Protein AF-A0A7W0WN29-F1 (afdb_monomer_lite)

pLDDT: mean 85.82, std 16.39, range [47.75, 98.62]

Radius of gyration: 17.1 Å; chains: 1; bounding box: 56×25×38 Å

Sequence (66 aa):
WAMPTATADALDPQPHMRLALASLRSAKEHLQKASPDKGGHRVKALDLLQGAIRETEAGIKYDNRR

Structure (mmCIF, N/CA/C/O backbone):
data_AF-A0A7W0WN29-F1
#
_entry.id   AF-A0A7W0WN29-F1
#
loop_
_atom_site.group_PDB
_atom_site.id
_atom_site.type_symbol
_atom_site.label_atom_id
_atom_site.label_alt_id
_atom_site.label_comp_id
_atom_site.label_asym_id
_atom_site.label_entity_id
_a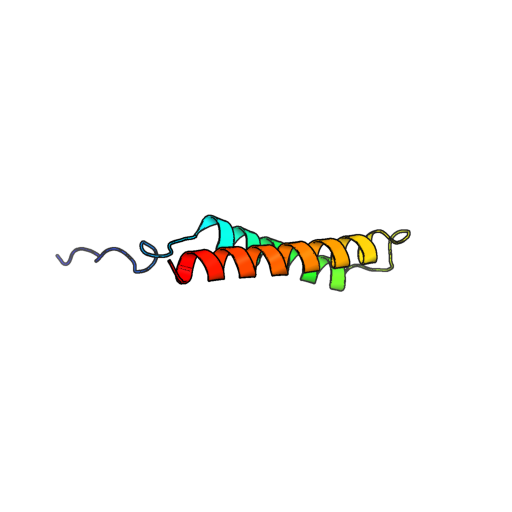tom_site.label_seq_id
_atom_site.pdbx_PDB_ins_code
_atom_site.Cartn_x
_atom_site.Cartn_y
_atom_site.Cartn_z
_atom_site.occupancy
_atom_site.B_iso_or_equiv
_atom_site.auth_seq_id
_atom_site.auth_comp_id
_atom_site.auth_asym_id
_atom_site.auth_atom_id
_atom_site.pdbx_PDB_model_num
ATOM 1 N N . TRP A 1 1 ? 41.816 -15.548 -1.531 1.00 50.06 1 TRP A N 1
ATOM 2 C CA . TRP A 1 1 ? 40.901 -14.478 -1.104 1.00 50.06 1 TRP A CA 1
ATOM 3 C C . TRP A 1 1 ? 39.794 -14.416 -2.149 1.00 50.06 1 TRP A C 1
ATOM 5 O O . TRP A 1 1 ? 40.069 -14.082 -3.291 1.00 50.06 1 TRP A O 1
ATOM 15 N N . ALA A 1 2 ? 38.596 -14.906 -1.825 1.00 47.75 2 ALA A N 1
ATOM 16 C CA . ALA A 1 2 ? 37.467 -14.886 -2.756 1.00 47.75 2 ALA A CA 1
ATOM 17 C C . ALA A 1 2 ? 36.744 -13.540 -2.624 1.00 47.75 2 ALA A C 1
ATOM 19 O O . ALA A 1 2 ? 36.464 -13.104 -1.508 1.00 47.75 2 ALA A O 1
ATOM 20 N N . MET A 1 3 ? 36.493 -12.872 -3.749 1.00 56.94 3 MET A N 1
ATOM 21 C CA . MET A 1 3 ? 35.724 -11.630 -3.782 1.00 56.94 3 MET A CA 1
ATOM 22 C C . MET A 1 3 ? 34.233 -11.936 -3.604 1.00 56.94 3 MET A C 1
ATOM 24 O O . MET A 1 3 ? 33.753 -12.898 -4.207 1.00 56.94 3 MET A O 1
ATOM 28 N N . PRO A 1 4 ? 33.490 -11.144 -2.813 1.00 60.50 4 PRO A N 1
ATOM 29 C CA . PRO A 1 4 ? 32.045 -11.283 -2.736 1.00 60.50 4 PRO A CA 1
ATOM 30 C C . PRO A 1 4 ? 31.453 -10.938 -4.108 1.00 60.50 4 PRO A C 1
ATOM 32 O O . PRO A 1 4 ? 31.582 -9.815 -4.593 1.00 60.50 4 PRO A O 1
ATOM 35 N N . THR A 1 5 ? 30.841 -11.924 -4.762 1.00 62.81 5 THR A N 1
ATOM 36 C CA . THR A 1 5 ? 30.050 -11.718 -5.976 1.00 62.81 5 THR A CA 1
ATOM 37 C C . THR A 1 5 ? 28.873 -10.820 -5.638 1.00 62.81 5 THR A C 1
ATOM 39 O O . THR A 1 5 ? 28.154 -11.103 -4.678 1.00 62.81 5 THR A O 1
ATOM 42 N N . ALA A 1 6 ? 28.720 -9.748 -6.417 1.00 55.88 6 ALA A N 1
ATOM 43 C CA . ALA A 1 6 ? 27.652 -8.767 -6.306 1.00 55.88 6 ALA A CA 1
ATOM 44 C C . ALA A 1 6 ? 26.323 -9.440 -5.942 1.00 55.88 6 ALA A C 1
ATOM 46 O O . ALA A 1 6 ? 25.849 -10.339 -6.638 1.00 55.88 6 ALA A O 1
ATOM 47 N N . THR A 1 7 ? 25.780 -9.034 -4.800 1.00 53.31 7 THR A N 1
ATOM 48 C CA . THR A 1 7 ? 24.538 -9.543 -4.236 1.00 53.31 7 THR A CA 1
ATOM 49 C C . THR A 1 7 ? 23.438 -9.472 -5.292 1.00 53.31 7 THR A C 1
ATOM 51 O O . THR A 1 7 ? 23.280 -8.452 -5.963 1.00 53.31 7 THR 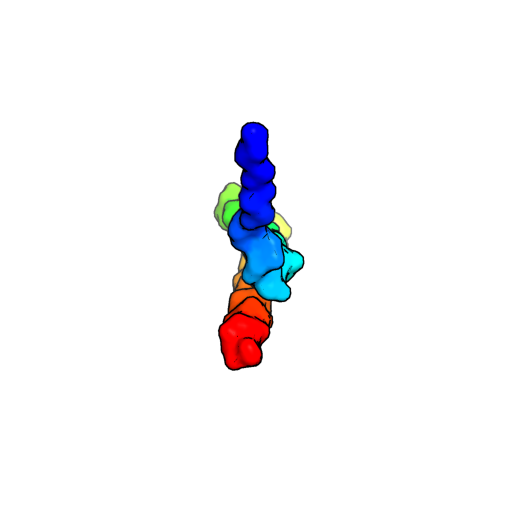A O 1
ATOM 54 N N . ALA A 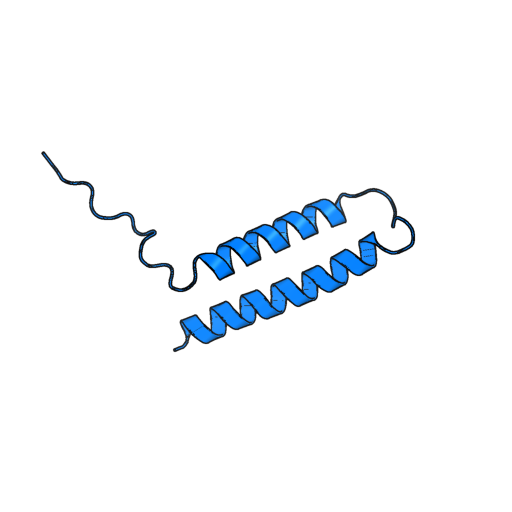1 8 ? 22.656 -10.543 -5.415 1.00 52.56 8 ALA A N 1
ATOM 55 C CA . ALA A 1 8 ? 21.522 -10.673 -6.334 1.00 52.56 8 ALA A CA 1
ATOM 56 C C . ALA A 1 8 ? 20.423 -9.591 -6.173 1.00 52.56 8 ALA A C 1
ATOM 58 O O . ALA A 1 8 ? 19.458 -9.590 -6.929 1.00 52.56 8 ALA A O 1
ATOM 59 N N . ASP A 1 9 ? 20.584 -8.650 -5.237 1.00 50.03 9 ASP A N 1
ATOM 60 C CA . ASP A 1 9 ? 19.754 -7.453 -5.061 1.00 50.03 9 ASP A CA 1
ATOM 61 C C . ASP A 1 9 ? 19.990 -6.358 -6.119 1.00 50.03 9 ASP A C 1
ATOM 63 O O . ASP A 1 9 ? 19.191 -5.433 -6.232 1.00 50.03 9 ASP A O 1
ATOM 67 N N . ALA A 1 10 ? 21.060 -6.434 -6.920 1.00 50.78 10 ALA A N 1
ATOM 68 C CA . ALA A 1 10 ? 21.376 -5.411 -7.928 1.00 50.78 10 ALA A CA 1
ATOM 69 C C . ALA A 1 10 ? 20.508 -5.469 -9.207 1.00 50.78 10 ALA A C 1
ATOM 71 O O . ALA A 1 10 ? 20.729 -4.685 -10.128 1.00 50.78 10 ALA A O 1
ATOM 72 N N . LEU A 1 11 ? 19.544 -6.391 -9.294 1.00 56.00 11 LEU A N 1
ATOM 73 C CA . LEU A 1 11 ? 18.739 -6.634 -10.500 1.00 56.00 11 LEU A CA 1
ATOM 74 C C . LEU A 1 11 ? 17.233 -6.497 -10.271 1.00 56.00 11 LEU A C 1
ATOM 76 O O . LEU A 1 11 ? 16.450 -6.986 -11.082 1.00 56.00 11 LEU A O 1
ATOM 80 N N . ASP A 1 12 ? 16.800 -5.842 -9.194 1.00 61.88 12 ASP A N 1
ATOM 81 C CA . ASP A 1 12 ? 15.399 -5.448 -9.120 1.00 61.88 12 ASP A CA 1
ATOM 82 C C . ASP A 1 12 ? 15.171 -4.241 -10.045 1.00 61.88 12 ASP A C 1
ATOM 84 O O . ASP A 1 12 ? 15.715 -3.172 -9.765 1.00 61.88 12 ASP A O 1
ATOM 88 N N . PRO A 1 13 ? 14.405 -4.364 -11.146 1.00 73.69 13 PRO A N 1
ATOM 89 C CA . PRO A 1 13 ? 14.216 -3.260 -12.086 1.00 73.69 13 PRO A CA 1
ATOM 90 C C . PRO A 1 13 ? 13.452 -2.084 -11.461 1.00 73.69 13 PRO A C 1
ATOM 92 O O . PRO A 1 13 ? 13.510 -0.972 -11.977 1.00 73.69 13 PRO A O 1
ATOM 95 N N . GLN A 1 14 ? 12.740 -2.305 -10.347 1.00 80.38 14 GLN A N 1
ATOM 96 C CA . GLN A 1 14 ? 11.829 -1.322 -9.758 1.00 80.38 14 GLN A CA 1
ATOM 97 C C . GLN A 1 14 ? 11.932 -1.267 -8.219 1.00 80.38 14 GLN A C 1
ATOM 99 O O . GLN A 1 14 ? 10.928 -1.456 -7.517 1.00 80.38 14 GLN A O 1
ATOM 104 N N . PRO A 1 15 ? 13.117 -0.964 -7.649 1.00 90.31 15 PRO A N 1
ATOM 105 C CA . PRO A 1 15 ? 13.344 -1.056 -6.207 1.00 90.31 15 PRO A CA 1
ATOM 106 C C . PRO A 1 15 ? 12.464 -0.068 -5.429 1.00 90.31 15 PRO A C 1
ATOM 108 O O . PRO A 1 15 ? 11.886 -0.415 -4.400 1.00 90.31 15 PRO A O 1
ATOM 111 N N . HIS A 1 16 ? 12.265 1.145 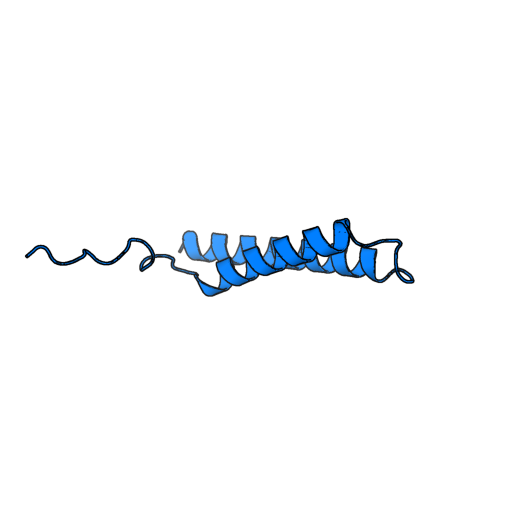-5.953 1.00 94.38 16 HIS A N 1
ATOM 112 C CA . HIS A 1 16 ? 11.413 2.150 -5.314 1.00 94.38 16 HIS A CA 1
ATOM 113 C C . HIS A 1 16 ? 9.931 1.768 -5.317 1.00 94.38 16 HIS A C 1
ATOM 115 O O . HIS A 1 16 ? 9.262 1.943 -4.301 1.00 94.38 16 HIS A O 1
ATOM 121 N N . MET A 1 17 ? 9.419 1.200 -6.412 1.00 95.19 17 MET A N 1
ATOM 122 C CA . MET A 1 17 ? 8.020 0.765 -6.483 1.00 95.19 17 MET A CA 1
ATOM 123 C C . MET A 1 17 ? 7.748 -0.385 -5.512 1.00 95.19 17 MET A C 1
ATOM 125 O O . MET A 1 17 ? 6.692 -0.433 -4.885 1.00 95.19 17 MET A O 1
ATOM 129 N N . ARG A 1 18 ? 8.708 -1.296 -5.322 1.00 94.12 18 ARG A N 1
ATOM 130 C CA . ARG A 1 18 ? 8.571 -2.385 -4.344 1.00 94.12 18 ARG A CA 1
ATOM 131 C C . ARG A 1 18 ? 8.671 -1.905 -2.905 1.00 94.12 18 ARG A C 1
ATOM 133 O O . ARG A 1 18 ? 7.882 -2.350 -2.073 1.00 94.12 18 ARG A O 1
ATOM 140 N N . LEU A 1 19 ? 9.571 -0.965 -2.620 1.00 95.88 19 LEU A N 1
ATOM 141 C CA . LEU A 1 19 ? 9.632 -0.296 -1.318 1.00 95.88 19 LEU A CA 1
ATOM 142 C C . LEU A 1 19 ? 8.328 0.460 -1.019 1.00 95.88 19 LEU A C 1
ATOM 144 O O . LEU A 1 19 ? 7.807 0.380 0.098 1.00 95.88 19 LEU A O 1
ATOM 148 N N . ALA A 1 20 ? 7.757 1.134 -2.020 1.00 97.56 20 ALA A N 1
ATOM 149 C CA . ALA A 1 20 ? 6.458 1.787 -1.907 1.00 97.56 20 ALA A CA 1
ATOM 150 C C . ALA A 1 20 ? 5.345 0.765 -1.629 1.00 97.56 20 ALA A C 1
ATOM 152 O O . ALA A 1 20 ? 4.586 0.936 -0.679 1.00 97.56 20 ALA A O 1
ATOM 153 N N . LEU A 1 21 ? 5.290 -0.342 -2.378 1.00 97.88 21 LEU A N 1
ATOM 154 C CA . LEU A 1 21 ? 4.314 -1.413 -2.167 1.00 97.88 21 LEU A CA 1
ATOM 155 C C . LEU A 1 21 ? 4.401 -2.011 -0.754 1.00 97.88 21 LEU A C 1
ATOM 157 O O . LEU A 1 21 ? 3.372 -2.212 -0.105 1.00 97.88 21 LEU A O 1
ATOM 161 N N . ALA A 1 22 ? 5.613 -2.267 -0.257 1.00 97.56 22 ALA A N 1
ATOM 162 C CA . ALA A 1 22 ? 5.834 -2.755 1.102 1.00 97.56 22 ALA A CA 1
ATOM 163 C C . ALA A 1 22 ? 5.333 -1.747 2.151 1.00 97.56 22 ALA A C 1
ATOM 165 O O . ALA A 1 22 ? 4.603 -2.117 3.074 1.00 97.56 22 ALA A O 1
ATOM 166 N N . SER A 1 23 ? 5.648 -0.463 1.964 1.00 98.38 23 SER A N 1
ATOM 167 C CA . SER A 1 23 ? 5.206 0.625 2.844 1.00 98.38 23 SER A CA 1
ATOM 168 C C . SER A 1 23 ? 3.681 0.761 2.870 1.00 98.38 23 SER A C 1
ATOM 170 O O . SER A 1 23 ? 3.083 0.870 3.940 1.00 98.38 23 SER A O 1
ATOM 172 N N . LEU A 1 24 ? 3.029 0.684 1.706 1.00 98.44 24 LEU A N 1
ATOM 173 C CA . LEU A 1 24 ? 1.571 0.742 1.578 1.00 98.44 24 LEU A CA 1
ATOM 174 C C . LEU A 1 24 ? 0.883 -0.434 2.286 1.00 98.44 24 LEU A C 1
ATOM 176 O O . LEU A 1 24 ? -0.125 -0.243 2.970 1.00 98.44 24 LEU A O 1
ATOM 180 N N . ARG A 1 25 ? 1.427 -1.651 2.156 1.00 98.31 25 ARG A N 1
ATOM 181 C CA . ARG A 1 25 ? 0.905 -2.847 2.839 1.00 98.31 25 ARG A CA 1
ATOM 182 C C . ARG A 1 25 ? 1.050 -2.736 4.357 1.00 98.31 25 ARG A C 1
ATOM 184 O O . ARG A 1 25 ? 0.073 -2.967 5.064 1.00 98.31 25 ARG A O 1
ATOM 191 N N . SER A 1 26 ? 2.209 -2.289 4.840 1.00 98.31 26 SER A N 1
ATOM 192 C CA . SER A 1 26 ? 2.434 -2.031 6.268 1.00 98.31 26 SER A CA 1
ATOM 193 C C . SER A 1 26 ? 1.450 -0.988 6.819 1.00 98.31 26 SER A C 1
ATOM 195 O O . SER A 1 26 ? 0.753 -1.233 7.807 1.00 98.31 26 SER A O 1
ATOM 197 N N . ALA A 1 27 ? 1.284 0.145 6.127 1.00 97.94 27 ALA A N 1
ATOM 198 C CA . ALA A 1 27 ? 0.319 1.175 6.512 1.00 97.94 27 ALA A CA 1
ATOM 199 C C . ALA A 1 27 ? -1.122 0.631 6.580 1.00 97.94 27 ALA A C 1
ATOM 201 O O . ALA A 1 27 ? -1.866 0.941 7.516 1.00 97.94 27 ALA A O 1
ATOM 202 N N . LYS A 1 28 ? -1.511 -0.225 5.626 1.00 97.94 28 LYS A N 1
ATOM 203 C CA . LYS A 1 28 ? -2.827 -0.878 5.609 1.00 97.94 28 LYS A CA 1
ATOM 204 C C . LYS A 1 28 ? -3.020 -1.772 6.834 1.00 97.94 28 LYS A C 1
ATOM 206 O O . LYS A 1 28 ? -4.067 -1.687 7.472 1.00 97.94 28 LYS A O 1
ATOM 211 N N . GLU A 1 29 ? -2.030 -2.589 7.188 1.00 97.81 29 GLU A N 1
ATOM 212 C CA . GLU A 1 29 ? -2.093 -3.451 8.375 1.00 97.81 29 GLU A CA 1
ATOM 213 C C . GLU A 1 29 ? -2.246 -2.643 9.668 1.00 97.81 29 GLU A C 1
ATOM 215 O O . GLU A 1 29 ? -3.056 -2.993 10.531 1.00 97.81 29 GLU A O 1
ATOM 220 N N . HIS A 1 30 ? -1.521 -1.529 9.798 1.00 97.31 30 HIS A N 1
ATOM 221 C CA . HIS A 1 30 ? -1.659 -0.633 10.946 1.00 97.31 30 HIS A CA 1
ATOM 222 C C . HIS A 1 30 ? -3.069 -0.033 11.046 1.00 97.31 30 HIS A C 1
ATOM 224 O O . HIS A 1 30 ? -3.651 -0.005 12.131 1.00 97.31 30 HIS A O 1
ATOM 230 N N . LEU A 1 31 ? -3.666 0.384 9.925 1.00 95.44 31 LEU A N 1
ATOM 231 C CA . LEU A 1 31 ? -5.033 0.919 9.895 1.00 95.44 31 LEU A CA 1
ATOM 232 C C . LEU A 1 31 ? -6.117 -0.145 10.123 1.00 95.44 31 LEU A C 1
ATOM 234 O O . LEU A 1 31 ? -7.186 0.172 10.648 1.00 95.44 31 LEU A O 1
ATOM 238 N N . GLN A 1 32 ? -5.865 -1.403 9.757 1.00 94.69 32 GLN A N 1
ATOM 239 C CA . GLN A 1 32 ? -6.760 -2.517 10.083 1.00 94.69 32 GLN A CA 1
ATOM 240 C C . GLN A 1 32 ? -6.786 -2.802 11.589 1.00 94.69 32 GLN A C 1
ATOM 242 O O . GLN A 1 32 ? -7.844 -3.128 12.119 1.00 94.69 32 GLN A O 1
ATOM 247 N N . LYS A 1 33 ? -5.644 -2.642 12.269 1.00 94.50 33 LYS A N 1
ATOM 248 C CA . LYS A 1 33 ? -5.499 -2.841 13.722 1.00 94.50 33 LYS A CA 1
ATOM 249 C C . LYS A 1 33 ? -5.930 -1.625 14.551 1.00 94.50 33 LYS A C 1
ATOM 251 O O . LYS A 1 33 ? -6.121 -1.750 15.758 1.00 94.50 33 LYS A O 1
ATOM 256 N N . ALA A 1 34 ? -6.062 -0.450 13.937 1.00 90.31 34 ALA A N 1
ATOM 257 C CA . ALA A 1 34 ? -6.454 0.767 14.636 1.00 90.31 34 ALA A CA 1
ATOM 258 C C . ALA A 1 34 ? -7.891 0.675 15.189 1.00 90.31 34 ALA A C 1
ATOM 260 O O . ALA A 1 34 ? -8.815 0.273 14.481 1.00 90.31 34 ALA A O 1
ATOM 261 N N . SER A 1 35 ? -8.077 1.108 16.443 1.00 77.81 35 SER A N 1
ATOM 262 C CA . SER A 1 35 ? -9.380 1.246 17.123 1.00 77.81 35 SER A CA 1
ATOM 263 C C . SER A 1 35 ? -10.324 2.225 16.372 1.00 77.81 35 SER A C 1
ATOM 265 O O . SER A 1 35 ? -9.869 2.858 15.415 1.00 77.81 35 SER A O 1
ATOM 267 N N . PRO A 1 36 ? -11.618 2.359 16.757 1.00 76.81 36 PRO A N 1
ATOM 268 C CA . PRO A 1 36 ? -12.747 2.660 15.860 1.00 76.81 36 PRO A CA 1
ATOM 269 C C . PRO A 1 36 ? -12.575 3.911 14.999 1.00 76.81 36 PRO A C 1
ATOM 271 O O . PRO A 1 36 ? -11.772 4.780 15.315 1.00 76.81 36 PRO A O 1
ATOM 274 N N . ASP A 1 37 ? -13.388 3.985 13.938 1.00 71.50 37 ASP A N 1
ATOM 275 C CA . ASP A 1 37 ? -13.248 4.711 12.658 1.00 71.50 37 ASP A CA 1
ATOM 276 C C . ASP A 1 37 ? -12.778 6.187 12.663 1.00 71.50 37 ASP A C 1
ATOM 278 O O . ASP A 1 37 ? -12.617 6.780 11.603 1.00 71.50 37 ASP A O 1
ATOM 282 N N . LYS A 1 38 ? -12.506 6.805 13.819 1.00 80.81 38 LYS A N 1
ATOM 283 C CA . LYS A 1 38 ? -11.968 8.168 13.972 1.00 80.81 38 LYS A CA 1
ATOM 284 C C . LYS A 1 38 ? -12.726 9.156 13.080 1.00 80.81 38 LYS A C 1
ATOM 286 O O . LYS A 1 38 ? -12.114 9.905 12.334 1.00 80.81 38 LYS A O 1
ATOM 291 N N . GLY A 1 39 ? -14.060 9.084 13.096 1.00 87.38 39 GLY A N 1
ATOM 292 C CA . GLY A 1 39 ? -14.923 9.910 12.244 1.00 87.38 39 GLY A CA 1
ATOM 293 C C . GLY A 1 39 ? -14.992 9.495 10.765 1.00 87.38 39 GLY A C 1
ATOM 294 O O . GLY A 1 39 ? -15.261 10.342 9.924 1.00 87.38 39 GLY A O 1
ATOM 295 N N . GLY A 1 40 ? -14.729 8.231 10.418 1.00 93.38 40 GLY A N 1
ATOM 296 C CA . GLY A 1 40 ? -14.738 7.742 9.027 1.00 93.38 40 GLY A CA 1
ATOM 297 C C . GLY A 1 40 ? -13.360 7.724 8.359 1.00 93.38 40 GLY A C 1
ATOM 298 O O . GLY A 1 40 ? -13.184 7.184 7.264 1.00 93.38 40 GLY A O 1
ATOM 299 N N . HIS A 1 41 ? -12.357 8.334 8.994 1.00 95.62 41 HIS A N 1
ATOM 300 C CA . HIS A 1 41 ? -11.033 8.499 8.404 1.00 95.62 41 HIS A CA 1
ATOM 301 C C . HIS A 1 41 ? -10.282 7.180 8.259 1.00 95.62 41 HIS A C 1
ATOM 303 O O . HIS A 1 41 ? -9.540 7.016 7.291 1.00 95.62 41 HIS A O 1
ATOM 309 N N . ARG A 1 42 ? -10.477 6.230 9.180 1.00 95.00 42 ARG A N 1
ATOM 310 C CA . ARG A 1 42 ? -9.791 4.934 9.114 1.00 95.00 42 ARG A CA 1
ATOM 311 C C . ARG A 1 42 ? -10.266 4.145 7.896 1.00 95.00 42 ARG A C 1
ATOM 313 O O . ARG A 1 42 ? -9.437 3.648 7.137 1.00 95.00 42 ARG A O 1
ATOM 320 N N . VAL A 1 43 ? -11.579 4.056 7.687 1.00 95.00 43 VAL A N 1
ATOM 321 C CA . VAL A 1 43 ? -12.157 3.381 6.517 1.00 95.00 43 VAL A CA 1
ATOM 322 C C . VAL A 1 43 ? -11.748 4.088 5.223 1.00 95.00 43 VAL A C 1
ATOM 324 O O . VAL A 1 43 ? -11.282 3.424 4.299 1.00 95.00 43 VAL A O 1
ATOM 327 N N . LYS A 1 44 ? -11.813 5.426 5.176 1.00 96.31 44 LYS A N 1
ATOM 328 C CA . LYS A 1 44 ? -11.377 6.201 4.001 1.00 96.31 44 LYS A CA 1
ATOM 329 C C . LYS A 1 44 ? -9.899 5.977 3.663 1.00 96.31 44 LYS A C 1
ATOM 331 O O . LYS A 1 44 ? -9.551 5.819 2.498 1.00 96.31 44 LYS A O 1
ATOM 336 N N . ALA A 1 45 ? -9.024 5.940 4.666 1.00 97.06 45 ALA A N 1
ATOM 337 C CA . ALA A 1 45 ? -7.604 5.678 4.455 1.00 97.06 45 ALA A CA 1
ATOM 338 C C . ALA A 1 45 ? -7.346 4.247 3.949 1.00 97.06 45 ALA A C 1
ATOM 340 O O . ALA A 1 45 ? -6.504 4.053 3.075 1.00 97.06 45 ALA A O 1
ATOM 341 N N . LEU A 1 46 ? -8.091 3.251 4.443 1.00 97.06 46 LEU A N 1
ATOM 342 C CA . LEU A 1 46 ? -8.002 1.876 3.941 1.00 97.06 46 LEU A CA 1
ATOM 343 C C . LEU A 1 46 ? -8.396 1.766 2.465 1.00 97.06 46 LEU A C 1
ATOM 345 O O . LEU A 1 46 ? -7.731 1.040 1.728 1.00 97.06 46 LEU A O 1
ATOM 349 N N . ASP A 1 47 ? -9.439 2.474 2.038 1.00 97.44 47 ASP A N 1
ATOM 350 C CA . ASP A 1 47 ? -9.876 2.487 0.638 1.00 97.44 47 ASP A CA 1
ATOM 351 C C . ASP A 1 47 ? -8.813 3.107 -0.285 1.00 97.44 47 ASP A C 1
ATOM 353 O O . ASP A 1 47 ? -8.384 2.492 -1.266 1.00 97.44 47 ASP A O 1
ATOM 357 N N . LEU A 1 48 ? -8.273 4.268 0.106 1.00 98.44 48 LEU A N 1
ATOM 358 C CA . LEU A 1 48 ? -7.185 4.932 -0.618 1.00 98.44 48 LEU A CA 1
ATOM 359 C C . LEU A 1 48 ? -5.942 4.040 -0.740 1.00 98.44 48 LEU A C 1
ATOM 361 O O . LEU A 1 48 ? -5.363 3.925 -1.822 1.00 98.44 48 LEU A O 1
ATOM 365 N N . LEU A 1 49 ? -5.550 3.362 0.345 1.00 98.12 49 LEU A N 1
ATOM 366 C CA . LEU A 1 49 ? -4.416 2.436 0.317 1.00 98.12 49 LEU A CA 1
ATOM 367 C C . LEU A 1 49 ? -4.668 1.233 -0.591 1.00 98.12 49 LEU A C 1
ATOM 369 O O . LEU A 1 49 ? -3.746 0.792 -1.271 1.00 98.12 49 LEU A O 1
ATOM 373 N N . GLN A 1 50 ? -5.890 0.697 -0.635 1.00 98.31 50 GLN A N 1
ATOM 374 C CA . GLN A 1 50 ? -6.210 -0.391 -1.561 1.00 98.31 50 GLN A CA 1
ATOM 375 C C . GLN A 1 50 ? -6.060 0.046 -3.020 1.00 98.31 50 GLN A C 1
ATOM 377 O O . GLN A 1 50 ? 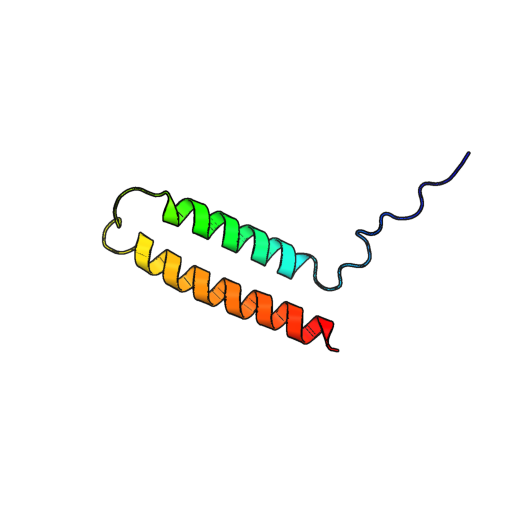-5.521 -0.719 -3.819 1.00 98.31 50 GLN A O 1
ATOM 382 N N . GLY A 1 51 ? -6.490 1.264 -3.360 1.00 98.44 51 GLY A N 1
ATOM 383 C CA . GLY A 1 51 ? -6.253 1.854 -4.679 1.00 98.44 51 GLY A CA 1
ATOM 384 C C . GLY A 1 51 ? -4.763 1.979 -4.998 1.00 98.44 51 GLY A C 1
ATOM 385 O O . GLY A 1 51 ? -4.303 1.440 -6.001 1.00 98.44 51 GLY A O 1
ATOM 386 N N . ALA A 1 52 ? -3.994 2.605 -4.105 1.00 98.62 52 ALA A N 1
ATOM 387 C CA . ALA A 1 52 ? -2.558 2.812 -4.291 1.00 98.62 52 ALA A CA 1
ATOM 388 C C . ALA A 1 52 ? -1.770 1.497 -4.448 1.00 98.62 52 ALA A C 1
ATOM 390 O O . ALA A 1 52 ? -0.865 1.411 -5.279 1.00 98.62 52 ALA A O 1
ATOM 391 N N . ILE A 1 53 ? -2.130 0.456 -3.685 1.00 98.56 53 ILE A N 1
ATOM 392 C CA . ILE A 1 53 ? -1.533 -0.883 -3.804 1.00 98.56 53 ILE A CA 1
ATOM 393 C C . ILE A 1 53 ? -1.774 -1.454 -5.205 1.00 98.56 53 ILE A C 1
ATOM 395 O O . ILE A 1 53 ? -0.818 -1.899 -5.838 1.00 98.56 53 ILE A O 1
ATOM 399 N N . ARG A 1 54 ? -3.018 -1.403 -5.704 1.00 98.50 54 ARG A N 1
ATOM 400 C CA . ARG A 1 54 ? -3.368 -1.932 -7.034 1.00 98.50 54 ARG A CA 1
ATOM 401 C C . ARG A 1 54 ? -2.587 -1.239 -8.147 1.00 98.50 54 ARG A C 1
ATOM 403 O O . ARG A 1 54 ? -2.027 -1.919 -9.000 1.00 98.50 54 ARG A O 1
ATOM 410 N N . GLU A 1 55 ? -2.508 0.089 -8.114 1.00 98.38 55 GLU A N 1
ATOM 411 C CA . GLU A 1 55 ? -1.771 0.860 -9.124 1.00 98.38 55 GLU A CA 1
ATOM 412 C C . GLU A 1 55 ? -0.262 0.591 -9.071 1.00 98.38 55 GLU A C 1
ATOM 414 O O . GLU A 1 55 ? 0.390 0.453 -10.104 1.00 98.38 55 GLU A O 1
ATOM 419 N N . THR A 1 56 ? 0.302 0.435 -7.870 1.00 97.25 56 THR A N 1
ATOM 420 C CA . THR A 1 56 ? 1.729 0.117 -7.711 1.00 97.25 56 THR A CA 1
ATOM 421 C C . THR A 1 56 ? 2.048 -1.282 -8.249 1.00 97.25 56 THR A C 1
ATOM 423 O O . THR A 1 56 ? 3.026 -1.462 -8.975 1.00 97.25 56 THR A O 1
ATOM 426 N N . GLU A 1 57 ? 1.203 -2.275 -7.954 1.00 96.81 57 GLU A N 1
ATOM 427 C CA . GLU A 1 57 ? 1.318 -3.629 -8.512 1.00 96.81 57 GLU A CA 1
ATOM 428 C C . GLU A 1 57 ? 1.166 -3.630 -10.040 1.00 96.81 57 GLU A C 1
ATOM 430 O O . GLU A 1 57 ? 1.918 -4.320 -10.735 1.00 96.81 57 GLU A O 1
ATOM 435 N N . ALA A 1 58 ? 0.235 -2.834 -10.576 1.00 96.69 58 ALA A N 1
ATOM 436 C CA . ALA A 1 58 ? 0.051 -2.669 -12.013 1.00 96.69 58 ALA A CA 1
ATOM 437 C C . ALA A 1 58 ? 1.284 -2.040 -12.680 1.00 96.69 58 ALA A C 1
ATOM 439 O O . ALA A 1 58 ? 1.726 -2.547 -13.710 1.00 96.69 58 ALA A O 1
ATOM 440 N N . GLY A 1 59 ? 1.879 -1.006 -12.076 1.00 95.19 59 GLY A N 1
ATOM 441 C CA . GLY A 1 59 ? 3.104 -0.367 -12.561 1.00 95.19 59 GLY A CA 1
ATOM 442 C C . GLY A 1 59 ? 4.300 -1.321 -12.593 1.00 95.19 59 GLY A C 1
ATOM 443 O O . GLY A 1 59 ? 4.951 -1.449 -13.628 1.00 95.19 59 GLY A O 1
ATOM 444 N N . ILE A 1 60 ? 4.529 -2.074 -11.510 1.00 93.31 60 ILE A N 1
ATOM 445 C CA . ILE A 1 60 ? 5.575 -3.113 -11.461 1.00 93.31 60 ILE A CA 1
ATOM 446 C C . ILE A 1 60 ? 5.341 -4.163 -12.557 1.00 93.31 60 ILE A C 1
ATOM 448 O O . ILE A 1 60 ? 6.263 -4.558 -13.265 1.00 93.31 60 ILE A O 1
ATOM 452 N N . LYS A 1 61 ? 4.096 -4.624 -12.722 1.00 92.44 61 LYS A N 1
ATOM 453 C CA . LYS A 1 61 ? 3.740 -5.627 -13.733 1.00 92.44 61 LYS A CA 1
ATOM 454 C C . LYS A 1 61 ? 3.895 -5.108 -15.162 1.00 92.44 61 LYS A C 1
ATOM 456 O O . LYS A 1 61 ? 4.221 -5.898 -16.042 1.00 92.44 61 LYS A O 1
ATOM 461 N N . TYR A 1 62 ? 3.609 -3.832 -15.402 1.00 92.75 62 TYR A N 1
ATOM 462 C CA . TYR A 1 62 ? 3.783 -3.197 -16.704 1.00 92.75 62 TYR A CA 1
ATOM 463 C C . TYR A 1 62 ? 5.261 -3.150 -17.098 1.00 92.75 62 TYR A C 1
ATOM 465 O O . TYR A 1 62 ? 5.596 -3.544 -18.211 1.00 92.75 62 TYR A O 1
ATOM 473 N N . ASP A 1 63 ? 6.127 -2.739 -16.171 1.00 86.31 63 ASP A N 1
ATOM 474 C CA . ASP A 1 63 ? 7.567 -2.6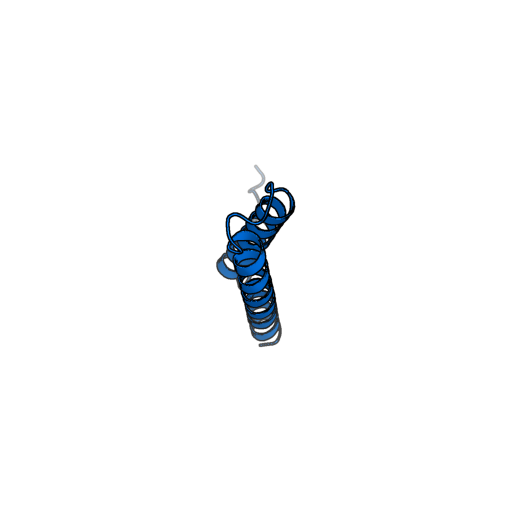44 -16.409 1.00 86.31 63 ASP A CA 1
ATOM 475 C C . ASP A 1 63 ? 8.223 -4.021 -16.585 1.00 86.31 63 ASP A C 1
ATOM 477 O O . ASP A 1 63 ? 8.935 -4.241 -17.554 1.00 86.31 63 ASP A O 1
ATOM 481 N N . ASN A 1 64 ? 7.859 -5.008 -15.758 1.00 83.62 64 ASN A N 1
ATOM 482 C CA . ASN A 1 64 ? 8.365 -6.386 -15.871 1.00 83.62 64 ASN A CA 1
ATOM 483 C C . ASN A 1 64 ? 7.995 -7.099 -17.191 1.00 83.62 64 ASN A C 1
ATOM 485 O O . ASN A 1 64 ? 8.458 -8.212 -17.436 1.00 83.62 64 ASN A O 1
ATOM 489 N N . ARG A 1 65 ? 7.082 -6.533 -17.988 1.00 81.81 65 ARG A N 1
ATOM 490 C CA . ARG A 1 65 ? 6.656 -7.067 -19.293 1.00 81.81 65 ARG A CA 1
ATOM 491 C C . ARG A 1 65 ? 7.323 -6.362 -20.477 1.00 81.81 65 ARG A C 1
ATOM 493 O O . ARG A 1 65 ? 7.045 -6.765 -21.607 1.00 81.81 65 ARG A O 1
ATOM 500 N N . ARG A 1 66 ? 8.080 -5.291 -20.233 1.00 64.50 66 ARG A N 1
ATOM 501 C CA . ARG A 1 66 ? 8.789 -4.531 -21.267 1.00 64.50 66 ARG A CA 1
ATOM 502 C C . ARG A 1 66 ? 10.144 -5.136 -21.599 1.00 64.50 66 ARG A C 1
ATOM 504 O O . ARG A 1 66 ? 10.721 -5.825 -20.732 1.00 64.50 66 ARG A O 1
#

Foldseek 3Di:
DDDPDPPPVVPQPCPPLVVVLVVLVVVLVVLVPDPDCPVVVSVVSNVVSVVSNVVSVVVSVVVVVD

Secondary structure (DSSP, 8-state):
-------GGGG-S-HHHHHHHHHHHHHHHHHHHSSS-GGGHHHHHHHHHHHHHHHHHHHHHHHTT-